Protein AF-A0A8T4Q6V1-F1 (afdb_monomer)

Structure (mmCIF, N/CA/C/O backbone):
data_AF-A0A8T4Q6V1-F1
#
_entry.id   AF-A0A8T4Q6V1-F1
#
loop_
_atom_site.group_PDB
_atom_site.id
_atom_site.type_symbol
_atom_site.label_atom_id
_atom_site.label_alt_id
_atom_site.label_comp_id
_atom_site.label_asym_id
_atom_site.label_entity_id
_atom_site.label_seq_id
_atom_site.pdbx_PDB_ins_code
_atom_site.Cartn_x
_atom_site.Cartn_y
_atom_site.Cartn_z
_atom_site.occupancy
_atom_site.B_iso_or_equiv
_atom_site.auth_seq_id
_atom_site.auth_comp_id
_atom_site.auth_asym_id
_atom_site.auth_atom_id
_atom_site.pdbx_PDB_model_num
ATOM 1 N N . MET A 1 1 ? 10.552 -17.351 44.057 1.00 37.75 1 MET A N 1
ATOM 2 C CA . MET A 1 1 ? 10.627 -18.493 43.127 1.00 37.75 1 MET A CA 1
ATOM 3 C C . MET A 1 1 ? 9.432 -18.423 42.187 1.00 37.75 1 MET A C 1
ATOM 5 O O . MET A 1 1 ? 8.309 -18.335 42.656 1.00 37.75 1 MET A O 1
ATOM 9 N N . GLU A 1 2 ? 9.750 -18.274 40.900 1.00 34.00 2 GLU A N 1
ATOM 10 C CA . GLU A 1 2 ? 8.956 -18.463 39.674 1.00 34.00 2 GLU A CA 1
ATOM 11 C C . GLU A 1 2 ? 7.447 -18.130 39.656 1.00 34.00 2 GLU A C 1
ATOM 13 O O . GLU A 1 2 ? 6.604 -18.879 40.140 1.00 34.00 2 GLU A O 1
ATOM 18 N N . LYS A 1 3 ? 7.084 -17.027 38.982 1.00 34.09 3 LYS A N 1
ATOM 19 C CA . LYS A 1 3 ? 5.720 -16.812 38.472 1.00 34.09 3 LYS A CA 1
ATOM 20 C C . LYS A 1 3 ? 5.687 -17.222 37.001 1.00 34.09 3 LYS A C 1
ATOM 22 O O . LYS A 1 3 ? 6.114 -16.470 36.130 1.00 34.09 3 LYS A O 1
ATOM 27 N N . THR A 1 4 ? 5.188 -18.424 36.737 1.00 33.16 4 THR A N 1
ATOM 28 C CA . THR A 1 4 ? 5.005 -18.982 35.395 1.00 33.16 4 THR A CA 1
ATOM 29 C C . THR A 1 4 ? 3.974 -18.161 34.613 1.00 33.16 4 THR A C 1
ATOM 31 O O . THR A 1 4 ? 2.787 -18.132 34.949 1.00 33.16 4 THR A O 1
ATOM 34 N N . ILE A 1 5 ? 4.418 -17.485 33.554 1.00 46.94 5 ILE A N 1
ATOM 35 C CA . ILE A 1 5 ? 3.542 -16.794 32.604 1.00 46.94 5 ILE A CA 1
ATOM 36 C C . ILE A 1 5 ? 2.852 -17.871 31.767 1.00 46.94 5 ILE A C 1
ATOM 38 O O . ILE A 1 5 ? 3.465 -18.480 30.894 1.00 46.94 5 ILE A O 1
ATOM 42 N N . LYS A 1 6 ? 1.569 -18.127 32.038 1.00 36.19 6 LYS A N 1
ATOM 43 C CA . LYS A 1 6 ? 0.742 -19.014 31.213 1.00 36.19 6 LYS A CA 1
ATOM 44 C C . LYS A 1 6 ? 0.476 -18.339 29.868 1.00 36.19 6 LYS A C 1
ATOM 46 O O . LYS A 1 6 ? -0.516 -17.629 29.699 1.00 36.19 6 LYS A O 1
ATOM 51 N N . THR A 1 7 ? 1.358 -18.559 28.903 1.00 39.91 7 THR A N 1
ATOM 52 C CA . THR A 1 7 ? 1.066 -18.324 27.492 1.00 39.91 7 THR A CA 1
ATOM 53 C C . THR A 1 7 ? -0.045 -19.285 27.084 1.00 39.91 7 THR A C 1
ATOM 55 O O . THR A 1 7 ? 0.150 -20.489 26.940 1.00 39.91 7 THR A O 1
ATOM 58 N N . LYS A 1 8 ? -1.262 -18.757 26.922 1.00 39.16 8 LYS A N 1
ATOM 59 C CA . LYS A 1 8 ? -2.332 -19.462 26.214 1.00 39.16 8 LYS A CA 1
ATOM 60 C C . LYS A 1 8 ? -1.959 -19.514 24.732 1.00 39.16 8 LYS A C 1
ATOM 62 O O . LYS A 1 8 ? -2.433 -18.710 23.935 1.00 39.16 8 LYS A O 1
ATOM 67 N N . THR A 1 9 ? -1.089 -20.447 24.369 1.00 39.84 9 THR A N 1
ATOM 68 C CA . THR A 1 9 ? -0.982 -20.915 22.989 1.00 39.84 9 THR A CA 1
ATOM 69 C C . THR A 1 9 ? -2.290 -21.633 22.685 1.00 39.84 9 THR A C 1
ATOM 71 O O . THR A 1 9 ? -2.541 -22.702 23.232 1.00 39.84 9 THR A O 1
ATOM 74 N N . MET A 1 10 ? -3.163 -21.018 21.885 1.00 36.62 10 MET A N 1
ATOM 75 C CA . MET A 1 10 ? -4.376 -21.686 21.412 1.00 36.62 10 MET A CA 1
ATOM 76 C C . MET A 1 10 ? -4.021 -22.529 20.180 1.00 36.62 10 MET A C 1
ATOM 78 O O . MET A 1 10 ? -3.612 -21.957 19.165 1.00 36.62 10 MET A O 1
ATOM 82 N N . PRO A 1 11 ? -4.134 -23.868 20.248 1.00 41.72 11 PRO A N 1
ATOM 83 C CA . PRO A 1 11 ? -3.900 -24.729 19.103 1.00 41.72 11 PRO A CA 1
ATOM 84 C C . PRO A 1 11 ? -5.133 -24.684 18.193 1.00 41.72 11 PRO A C 1
ATOM 86 O O . PRO A 1 11 ? -6.254 -24.897 18.643 1.00 41.72 11 PRO A O 1
ATOM 89 N N . GLY A 1 12 ? -4.918 -24.396 16.908 1.00 39.03 12 GLY A N 1
ATOM 90 C CA . GLY A 1 12 ? -5.953 -24.506 15.875 1.00 39.03 12 GLY A CA 1
ATOM 91 C C . GLY A 1 12 ? -6.459 -23.175 15.319 1.00 39.03 12 GLY A C 1
ATOM 92 O O . GLY A 1 12 ? -7.629 -22.841 15.464 1.00 39.03 12 GLY A O 1
ATOM 93 N N . MET A 1 13 ? -5.614 -22.426 14.603 1.00 38.53 13 MET A N 1
ATOM 94 C CA . MET A 1 13 ? -6.115 -21.407 13.673 1.00 38.53 13 MET A CA 1
ATOM 95 C C . MET A 1 13 ? -6.348 -22.060 12.312 1.00 38.53 13 MET A C 1
ATOM 97 O O . MET A 1 13 ? -5.465 -22.126 11.459 1.00 38.53 13 MET A O 1
ATOM 101 N N . MET A 1 14 ? -7.562 -22.580 12.135 1.00 37.16 14 MET A N 1
ATOM 102 C CA . MET A 1 14 ? -8.091 -22.950 10.828 1.00 37.16 14 MET A CA 1
ATOM 103 C C . MET A 1 14 ? -7.981 -21.736 9.895 1.00 37.16 14 MET A C 1
ATOM 105 O O . MET A 1 14 ? -8.392 -20.631 10.252 1.00 37.16 14 MET A O 1
ATOM 109 N N . MET A 1 15 ? -7.438 -21.931 8.693 1.00 39.62 15 MET A N 1
ATOM 110 C CA . MET A 1 15 ? -7.406 -20.931 7.618 1.00 39.62 15 MET A CA 1
ATOM 111 C C . MET A 1 15 ? -8.815 -20.755 7.019 1.00 39.62 15 MET A C 1
ATOM 113 O O . MET A 1 15 ?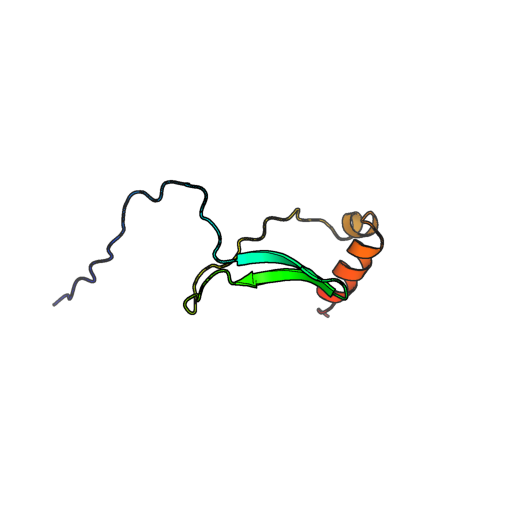 -9.047 -21.002 5.840 1.00 39.62 15 MET A O 1
ATOM 117 N N . GLY A 1 16 ? -9.789 -20.362 7.842 1.00 38.25 16 GLY A N 1
ATOM 118 C CA . GLY A 1 16 ? -11.061 -19.832 7.364 1.00 38.25 16 GLY A CA 1
ATOM 119 C C . GLY A 1 16 ? -10.815 -18.463 6.738 1.00 38.25 16 GLY A C 1
ATOM 120 O O . GLY A 1 16 ? -9.966 -17.718 7.225 1.00 38.25 16 GLY A O 1
ATOM 121 N N . LYS A 1 17 ? -11.519 -18.133 5.648 1.00 45.41 17 LYS A N 1
ATOM 122 C CA . LYS A 1 17 ? -11.499 -16.809 5.003 1.00 45.41 17 LYS A CA 1
ATOM 123 C C . LYS A 1 17 ? -11.703 -15.728 6.070 1.00 45.41 17 LYS A C 1
ATOM 125 O O . LYS A 1 17 ? -12.834 -15.434 6.444 1.00 45.41 17 LYS A O 1
ATOM 130 N N . SER A 1 18 ? -10.617 -15.159 6.587 1.00 50.91 18 SER A N 1
ATOM 131 C CA . SER A 1 18 ? -10.694 -14.060 7.531 1.00 50.91 18 SER A CA 1
ATOM 132 C C . SER A 1 18 ? -11.232 -12.871 6.752 1.00 50.91 18 SER A C 1
ATOM 134 O O . SER A 1 18 ? -10.551 -12.313 5.891 1.00 50.91 18 SER A O 1
ATOM 136 N N . ALA A 1 19 ? -12.498 -12.531 6.992 1.00 66.00 19 ALA A N 1
ATOM 137 C CA . ALA A 1 19 ? -13.057 -11.280 6.519 1.00 66.00 19 ALA A CA 1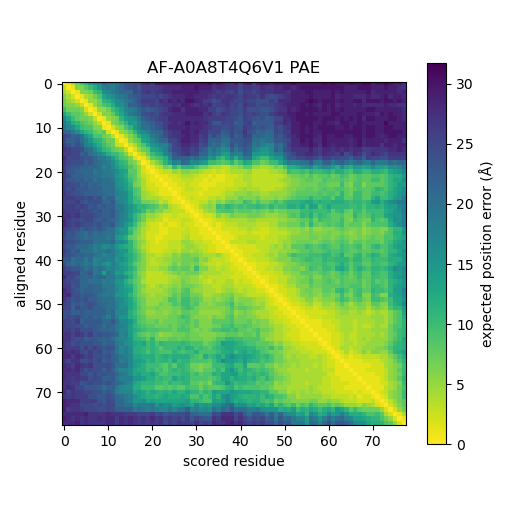
ATOM 138 C C . ALA A 1 19 ? -12.190 -10.169 7.119 1.00 66.00 19 ALA A C 1
ATOM 140 O O . ALA A 1 19 ? -12.233 -9.910 8.323 1.00 66.00 19 ALA A O 1
ATOM 141 N N . LEU A 1 20 ? -11.310 -9.597 6.295 1.00 72.94 20 LEU A N 1
ATOM 142 C CA . LEU A 1 20 ? -10.453 -8.499 6.711 1.00 72.94 20 LEU A CA 1
ATOM 143 C C . LEU A 1 20 ? -11.352 -7.373 7.245 1.00 72.94 20 LEU A C 1
ATOM 145 O O . LEU A 1 20 ? -12.428 -7.144 6.688 1.00 72.94 20 LEU A O 1
ATOM 149 N N . PRO A 1 21 ? -10.933 -6.628 8.281 1.00 84.94 21 PRO A N 1
ATOM 150 C CA . PRO A 1 21 ? -11.732 -5.542 8.850 1.00 84.94 21 PRO A CA 1
ATOM 151 C C . PRO A 1 21 ? -11.791 -4.305 7.934 1.00 84.94 21 PRO A C 1
ATOM 153 O O . PRO A 1 21 ? -12.110 -3.201 8.385 1.00 84.94 21 PRO A O 1
ATOM 156 N N . VAL A 1 22 ? -11.496 -4.481 6.645 1.00 86.94 22 VAL A N 1
ATOM 157 C CA . VAL A 1 22 ? -11.437 -3.437 5.637 1.00 86.94 22 VAL A CA 1
ATOM 158 C C . VAL A 1 22 ? -12.121 -3.865 4.340 1.00 86.94 22 VAL A C 1
ATOM 160 O O . VAL A 1 22 ? -12.092 -5.031 3.954 1.00 86.94 22 VAL A O 1
ATOM 163 N N . THR A 1 23 ? -12.702 -2.897 3.639 1.00 88.31 23 THR A N 1
ATOM 164 C CA . THR A 1 23 ? -13.322 -3.056 2.321 1.00 88.31 23 THR A CA 1
ATOM 165 C C . THR A 1 23 ? -12.744 -2.053 1.327 1.00 88.31 23 THR A C 1
ATOM 167 O O . THR A 1 23 ? -12.301 -0.971 1.715 1.00 88.31 23 THR A O 1
ATOM 170 N N . VAL A 1 24 ? -12.740 -2.395 0.039 1.00 89.38 24 VAL A N 1
ATOM 171 C CA . VAL A 1 24 ? -12.278 -1.498 -1.028 1.00 89.38 24 VAL A CA 1
ATOM 172 C C . VAL A 1 24 ? -13.485 -0.866 -1.703 1.00 89.38 24 VAL A C 1
ATOM 174 O O . VAL A 1 24 ? -14.366 -1.571 -2.190 1.00 89.38 24 VAL A O 1
ATOM 177 N N . ARG A 1 25 ? -13.519 0.466 -1.768 1.00 88.88 25 ARG A N 1
ATOM 178 C CA . ARG A 1 25 ? -14.577 1.216 -2.461 1.00 88.88 25 ARG A CA 1
ATOM 179 C C . ARG A 1 25 ? -13.966 2.161 -3.484 1.00 88.88 25 ARG A C 1
ATOM 181 O O . ARG A 1 25 ? -12.922 2.762 -3.232 1.00 88.88 25 ARG A O 1
ATOM 188 N N . THR A 1 26 ? -14.621 2.308 -4.629 1.00 91.50 26 THR A N 1
ATOM 189 C CA . THR A 1 26 ? -14.242 3.293 -5.649 1.00 91.50 26 THR A CA 1
ATOM 190 C C . THR A 1 26 ? -14.889 4.634 -5.321 1.00 91.50 26 THR A C 1
ATOM 192 O O . THR A 1 26 ? -16.097 4.706 -5.114 1.00 91.50 26 THR A O 1
ATOM 195 N N . LEU A 1 27 ? -14.089 5.696 -5.277 1.00 89.69 27 LEU A N 1
ATOM 196 C CA . LEU A 1 27 ? -14.529 7.073 -5.102 1.00 89.69 27 LEU A CA 1
ATOM 197 C C . LEU A 1 27 ? -14.422 7.834 -6.430 1.00 89.69 27 LEU A C 1
ATOM 199 O O . LEU A 1 27 ? -13.385 7.727 -7.093 1.00 89.69 27 LEU A O 1
ATOM 203 N N . PRO A 1 28 ? -15.407 8.684 -6.775 1.00 83.56 28 PRO A N 1
ATOM 204 C CA . PRO A 1 28 ? -15.481 9.344 -8.082 1.00 83.56 28 PRO A CA 1
ATOM 205 C C . PRO A 1 28 ? -14.243 10.172 -8.457 1.00 83.56 28 PRO A C 1
ATOM 207 O O . PRO A 1 28 ? -13.846 10.198 -9.612 1.00 83.56 28 PRO A O 1
ATOM 210 N N . LYS A 1 29 ? -13.613 10.841 -7.480 1.00 86.38 29 LYS A N 1
ATOM 211 C CA . LYS A 1 29 ? -12.481 11.760 -7.715 1.00 86.38 29 LYS A CA 1
ATOM 212 C C . LYS A 1 29 ? -11.109 11.201 -7.329 1.00 86.38 29 LYS A C 1
ATOM 214 O O . LYS A 1 29 ? -10.096 11.786 -7.687 1.00 86.38 29 LYS A O 1
ATOM 219 N N . LYS A 1 30 ? -11.061 10.117 -6.547 1.00 82.81 30 LYS A N 1
ATOM 220 C CA . LYS A 1 30 ? -9.820 9.611 -5.923 1.00 82.81 30 LYS A CA 1
ATOM 221 C C . LYS A 1 30 ? -9.466 8.176 -6.324 1.0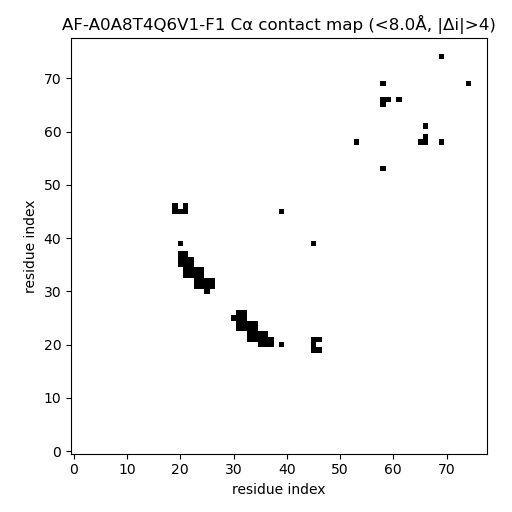0 82.81 30 LYS A C 1
ATOM 223 O O . LYS A 1 30 ? -8.416 7.684 -5.926 1.00 82.81 30 LYS A O 1
ATOM 228 N N . GLY A 1 31 ? -10.316 7.501 -7.099 1.00 89.25 31 GLY A N 1
ATOM 229 C CA . GLY A 1 31 ? -10.117 6.095 -7.442 1.00 89.25 31 GLY A CA 1
ATOM 230 C C . GLY A 1 31 ? -10.450 5.173 -6.268 1.00 89.25 31 GLY A C 1
ATOM 231 O O . GL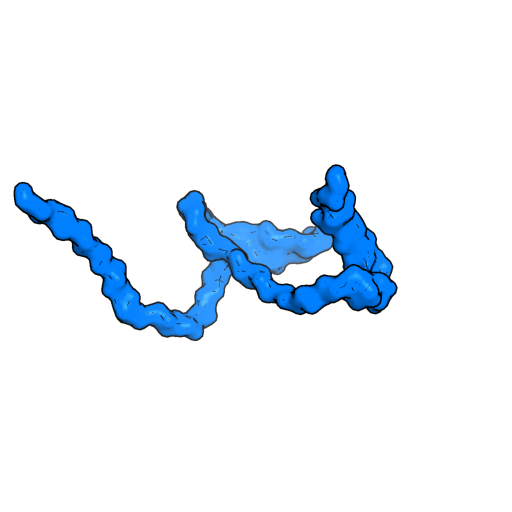Y A 1 31 ? -11.366 5.452 -5.501 1.00 89.25 31 GLY A O 1
ATOM 232 N N . ARG A 1 32 ? -9.756 4.041 -6.131 1.00 86.69 32 ARG A N 1
ATOM 233 C CA . ARG A 1 32 ? -10.070 3.033 -5.103 1.00 86.69 32 ARG A CA 1
ATOM 234 C C . ARG A 1 32 ? -9.417 3.376 -3.763 1.00 86.69 32 ARG A C 1
ATOM 236 O O . ARG A 1 32 ? -8.224 3.654 -3.715 1.00 86.69 32 ARG A O 1
ATOM 243 N N . GLY A 1 33 ? -10.191 3.303 -2.683 1.00 87.81 33 GLY A N 1
ATOM 244 C CA . GLY A 1 33 ? -9.737 3.498 -1.306 1.00 87.81 33 GLY A CA 1
ATOM 245 C C . GLY A 1 33 ? -10.090 2.312 -0.410 1.00 87.81 33 GLY A C 1
ATOM 246 O O . GLY A 1 33 ? -11.033 1.572 -0.694 1.00 87.81 33 GLY A O 1
ATOM 247 N N . VAL A 1 34 ? -9.329 2.145 0.671 1.00 90.00 34 VAL A N 1
ATOM 248 C CA . VAL A 1 34 ? -9.539 1.107 1.691 1.00 90.00 34 VAL A CA 1
ATOM 249 C C . VAL A 1 34 ? -10.253 1.734 2.889 1.00 90.00 34 VAL A C 1
ATOM 251 O O . VAL A 1 34 ? -9.788 2.737 3.424 1.00 90.00 34 VAL A O 1
ATOM 254 N N . PHE A 1 35 ? -11.375 1.151 3.304 1.00 89.56 35 PHE A N 1
ATOM 255 C CA . PHE A 1 35 ? -12.233 1.656 4.377 1.00 89.56 35 PHE A CA 1
ATOM 256 C C . PHE A 1 35 ? -12.409 0.624 5.474 1.00 89.56 35 PHE A C 1
ATOM 258 O O . PHE A 1 35 ? -12.563 -0.558 5.188 1.00 89.56 35 PHE A O 1
ATOM 265 N N . ALA A 1 36 ? -12.458 1.088 6.717 1.00 89.81 36 ALA A N 1
ATOM 266 C CA . ALA A 1 36 ? -12.838 0.275 7.860 1.00 89.81 36 ALA A CA 1
ATOM 267 C C . ALA A 1 36 ? -14.285 -0.216 7.729 1.00 89.81 36 ALA A C 1
ATOM 269 O O . ALA A 1 36 ? -15.174 0.589 7.458 1.00 89.81 36 ALA A O 1
ATOM 270 N N . VAL A 1 37 ? -14.533 -1.505 7.976 1.00 90.81 37 VAL A N 1
ATOM 271 C CA . VAL A 1 37 ? -15.909 -2.009 8.178 1.00 90.81 37 VAL A CA 1
ATOM 272 C C . VAL A 1 37 ? -16.316 -2.020 9.652 1.00 90.81 37 VAL A C 1
ATOM 274 O O . VAL A 1 37 ? -17.499 -2.078 9.964 1.00 90.81 37 VAL A O 1
ATOM 277 N N . ARG A 1 38 ? -15.341 -1.948 10.566 1.00 89.50 38 ARG A N 1
ATOM 278 C CA . ARG A 1 38 ? -15.538 -1.871 12.017 1.00 89.50 38 ARG A CA 1
ATOM 279 C C . ARG A 1 38 ? -14.366 -1.147 12.687 1.00 89.50 38 ARG A C 1
ATOM 281 O O . ARG A 1 38 ? -13.305 -1.046 12.068 1.00 89.50 38 ARG A O 1
ATOM 288 N N . PRO A 1 39 ? -14.497 -0.726 13.954 1.00 88.75 39 PRO A N 1
ATOM 289 C CA . PRO A 1 39 ? -13.351 -0.310 14.753 1.00 88.75 39 PRO A CA 1
ATOM 290 C C . PRO A 1 39 ? -12.310 -1.438 14.876 1.00 88.75 39 PRO A C 1
ATOM 292 O O . PRO A 1 39 ? -12.659 -2.618 15.003 1.00 88.75 39 PRO A O 1
ATOM 295 N N . PHE A 1 40 ? -11.029 -1.075 14.862 1.00 88.94 40 PHE A N 1
ATOM 296 C CA . PHE A 1 40 ? -9.898 -1.986 15.067 1.00 88.94 40 PHE A CA 1
ATOM 297 C C . PHE A 1 40 ? -9.015 -1.505 16.212 1.00 88.94 40 PHE A C 1
ATOM 299 O O . PHE A 1 40 ? -8.948 -0.311 16.513 1.00 88.94 40 PHE A O 1
ATOM 306 N N . ARG A 1 41 ? -8.340 -2.449 16.867 1.00 89.00 41 ARG A N 1
ATOM 307 C CA . ARG A 1 41 ? -7.421 -2.149 17.969 1.00 89.00 41 ARG A CA 1
ATOM 308 C C . ARG A 1 41 ? -6.049 -1.752 17.428 1.00 89.00 41 ARG A C 1
ATOM 310 O O . ARG A 1 41 ? -5.618 -2.206 16.369 1.00 89.00 41 ARG A O 1
ATOM 317 N N . LYS A 1 42 ? -5.318 -0.934 18.185 1.00 88.44 42 LYS A N 1
ATOM 318 C CA . LYS A 1 42 ? -3.918 -0.624 17.871 1.00 88.44 42 LYS A CA 1
ATOM 319 C C . LYS A 1 42 ? -3.095 -1.921 17.861 1.00 88.44 42 LYS A C 1
ATOM 321 O O . LYS A 1 42 ? -3.184 -2.706 18.799 1.00 88.44 42 LYS A O 1
ATOM 326 N N . GLY A 1 43 ? -2.308 -2.132 16.805 1.00 87.94 43 GLY A N 1
ATOM 327 C CA . GLY A 1 43 ? -1.507 -3.350 16.608 1.00 87.94 43 GLY A CA 1
ATOM 328 C C . GLY A 1 43 ? -2.247 -4.503 15.918 1.00 87.94 43 GLY A C 1
ATOM 329 O O . GLY A 1 43 ? -1.642 -5.538 15.654 1.00 87.94 43 GLY A O 1
ATOM 330 N N . GLU A 1 44 ? -3.531 -4.339 15.593 1.00 88.06 44 GLU A N 1
ATOM 331 C CA . GLU A 1 44 ? -4.284 -5.325 14.821 1.00 88.06 44 GLU A CA 1
ATOM 332 C C . GLU A 1 44 ? -3.828 -5.348 13.352 1.00 88.06 44 GLU A C 1
ATOM 334 O O . GLU A 1 44 ? -3.661 -4.307 12.711 1.00 88.06 44 GLU A O 1
ATOM 339 N N . VAL A 1 45 ? -3.643 -6.546 12.791 1.00 83.75 45 VAL A N 1
ATOM 340 C CA . VAL A 1 45 ? -3.286 -6.708 11.376 1.00 83.75 45 VAL A CA 1
ATOM 341 C C . VAL A 1 45 ? -4.535 -6.526 10.516 1.00 83.75 45 VAL A C 1
ATOM 343 O O . VAL A 1 45 ? -5.369 -7.422 10.417 1.00 83.75 45 VAL A O 1
ATOM 346 N N . ILE A 1 46 ? -4.643 -5.366 9.868 1.00 87.38 46 ILE A N 1
ATOM 347 C CA . ILE A 1 46 ? -5.815 -4.991 9.059 1.00 87.38 46 ILE A CA 1
ATOM 348 C C . ILE A 1 46 ? -5.732 -5.429 7.590 1.00 87.38 46 ILE A C 1
ATOM 350 O O . ILE A 1 46 ? -6.759 -5.581 6.935 1.00 87.38 46 ILE A O 1
ATOM 354 N N . LEU A 1 47 ? -4.524 -5.632 7.058 1.00 83.62 47 LEU A N 1
ATOM 355 C CA . LEU A 1 47 ? -4.288 -6.008 5.664 1.00 83.62 47 LEU A CA 1
ATOM 356 C C . LEU A 1 47 ? -2.982 -6.798 5.556 1.00 83.62 47 LEU A C 1
ATOM 358 O O . LEU A 1 47 ? -1.980 -6.446 6.176 1.00 83.62 47 LEU A O 1
ATOM 362 N N . ARG A 1 48 ? -2.973 -7.840 4.721 1.00 81.81 48 ARG A N 1
ATOM 363 C CA . ARG A 1 48 ? -1.746 -8.504 4.264 1.00 81.81 48 ARG A CA 1
ATOM 364 C C . ARG A 1 48 ? -1.617 -8.297 2.764 1.00 81.81 48 ARG A C 1
ATOM 366 O O . ARG A 1 48 ? -2.402 -8.849 1.997 1.00 81.81 48 ARG A O 1
ATOM 373 N N . ILE A 1 49 ? -0.642 -7.492 2.354 1.00 81.19 49 ILE A N 1
ATOM 374 C CA . ILE A 1 49 ? -0.379 -7.231 0.938 1.00 81.19 49 ILE A CA 1
ATOM 375 C C . ILE A 1 49 ? 0.441 -8.396 0.389 1.00 81.19 49 ILE A C 1
ATOM 377 O O . ILE A 1 49 ? 1.517 -8.702 0.898 1.00 81.19 49 ILE A O 1
ATOM 381 N N . ARG A 1 50 ? -0.073 -9.048 -0.653 1.00 82.19 50 ARG A N 1
ATOM 382 C CA . ARG A 1 50 ? 0.690 -9.992 -1.473 1.00 82.19 50 ARG A CA 1
ATOM 383 C C . ARG A 1 50 ? 1.000 -9.305 -2.793 1.00 82.19 50 ARG A C 1
ATOM 385 O O . ARG A 1 50 ? 0.094 -8.783 -3.436 1.00 82.19 50 ARG A O 1
ATOM 392 N N . GLY A 1 51 ? 2.268 -9.292 -3.174 1.00 83.62 51 GLY A N 1
ATOM 393 C CA . GLY A 1 51 ? 2.731 -8.664 -4.404 1.00 83.62 51 GLY A CA 1
ATOM 394 C C . GLY A 1 51 ? 3.815 -9.498 -5.067 1.00 83.62 51 GLY A C 1
ATOM 395 O O . GLY A 1 51 ? 4.433 -10.350 -4.429 1.00 83.62 51 GLY A O 1
ATOM 396 N N . LYS A 1 52 ? 4.037 -9.247 -6.357 1.00 84.81 52 LYS A N 1
ATOM 397 C CA . LYS A 1 52 ? 5.181 -9.796 -7.082 1.00 84.81 52 LYS A CA 1
ATOM 398 C C . LYS A 1 52 ? 6.392 -8.909 -6.811 1.00 84.81 52 LYS A C 1
ATOM 400 O O . LYS A 1 52 ? 6.331 -7.706 -7.052 1.00 84.81 52 LYS A O 1
ATOM 405 N N . VAL A 1 53 ? 7.477 -9.505 -6.330 1.00 85.56 53 VAL A N 1
ATOM 406 C CA . VAL A 1 53 ? 8.770 -8.821 -6.244 1.00 85.56 53 VAL A CA 1
ATOM 407 C C . VAL A 1 53 ? 9.336 -8.713 -7.656 1.00 85.56 53 VAL A C 1
ATOM 409 O O . VAL A 1 53 ? 9.339 -9.699 -8.396 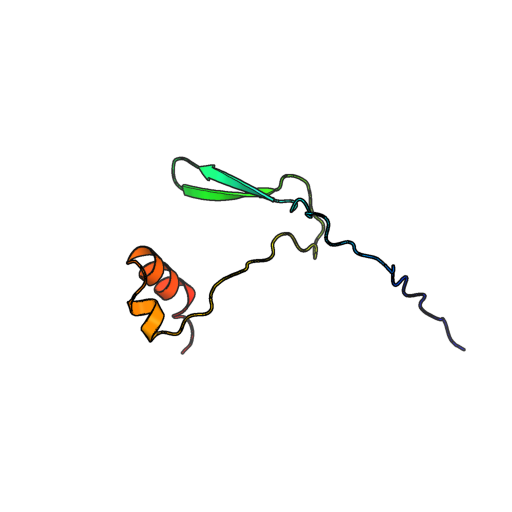1.00 85.56 53 VAL A O 1
ATOM 412 N N . ILE A 1 54 ? 9.766 -7.514 -8.037 1.00 84.94 54 ILE A N 1
ATOM 413 C CA . ILE A 1 54 ? 10.307 -7.224 -9.365 1.00 84.94 54 ILE A CA 1
ATOM 414 C C . ILE A 1 54 ? 11.664 -6.534 -9.252 1.00 84.94 54 ILE A C 1
ATOM 416 O O . ILE A 1 54 ? 11.919 -5.808 -8.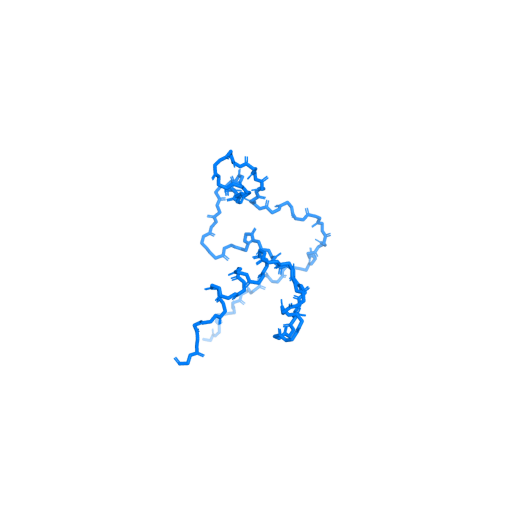291 1.00 84.94 54 ILE A O 1
ATOM 420 N N . THR A 1 55 ? 12.528 -6.758 -10.240 1.00 86.44 55 THR A N 1
ATOM 421 C CA . THR A 1 55 ? 13.794 -6.025 -10.381 1.00 86.44 55 THR A CA 1
ATOM 422 C C . THR A 1 55 ? 13.569 -4.652 -11.019 1.00 86.44 55 THR A C 1
ATOM 424 O O . THR A 1 55 ? 12.526 -4.407 -11.627 1.00 86.44 55 THR A O 1
ATOM 427 N N . LEU A 1 56 ? 14.563 -3.759 -10.940 1.00 81.88 56 LEU A N 1
ATOM 428 C CA . LEU A 1 56 ? 14.504 -2.452 -11.611 1.00 81.88 56 LEU A CA 1
ATOM 429 C C . LEU A 1 56 ? 14.314 -2.596 -13.131 1.00 81.88 56 LEU A C 1
ATOM 431 O O . LEU A 1 56 ? 13.422 -1.972 -13.695 1.00 81.88 56 LEU A O 1
ATOM 435 N N . ALA A 1 57 ? 15.047 -3.515 -13.767 1.00 85.12 57 ALA A N 1
ATOM 436 C CA . ALA A 1 57 ? 14.890 -3.808 -15.195 1.00 85.12 57 ALA A CA 1
ATOM 437 C C . ALA A 1 57 ? 13.487 -4.344 -15.554 1.00 85.12 57 ALA A C 1
ATOM 439 O O . ALA A 1 57 ? 12.996 -4.152 -16.664 1.00 85.12 57 ALA A O 1
ATOM 440 N N . GLN A 1 58 ? 12.816 -5.035 -14.626 1.00 87.06 58 GLN A N 1
ATOM 441 C CA . GLN A 1 58 ? 11.428 -5.465 -14.812 1.00 87.06 58 GLN A CA 1
ATOM 442 C C . GLN A 1 58 ? 10.437 -4.315 -14.601 1.00 87.06 58 GLN A C 1
ATOM 444 O O . GLN A 1 58 ? 9.418 -4.273 -15.288 1.00 87.06 58 GLN A O 1
ATOM 449 N N . ALA A 1 59 ? 10.734 -3.375 -13.699 1.00 83.12 59 ALA A N 1
ATOM 450 C CA . ALA A 1 59 ? 9.917 -2.184 -13.477 1.00 83.12 59 ALA A CA 1
ATOM 451 C C . ALA A 1 59 ? 9.840 -1.295 -14.729 1.00 83.12 59 ALA A C 1
ATOM 453 O O . ALA A 1 59 ? 8.772 -0.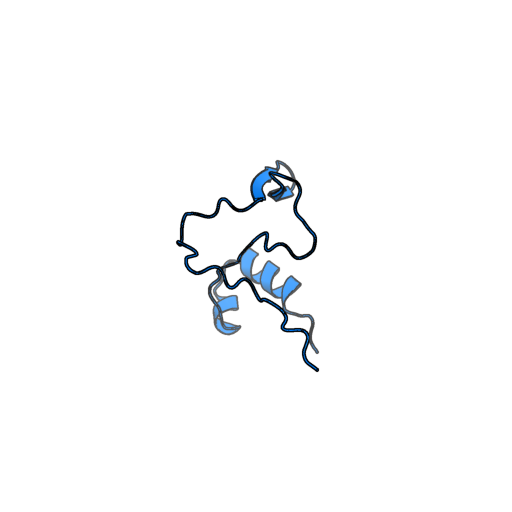777 -15.041 1.00 83.12 59 ALA A O 1
ATOM 454 N N . GLU A 1 60 ? 10.921 -1.195 -15.507 1.00 83.19 60 GLU A N 1
ATOM 455 C CA . GLU A 1 60 ? 10.959 -0.479 -16.798 1.00 83.19 60 GLU A CA 1
ATOM 456 C C . GLU A 1 60 ? 10.037 -1.082 -17.867 1.00 83.19 60 GLU A C 1
ATOM 458 O O . GLU A 1 60 ? 9.694 -0.423 -18.845 1.00 83.19 60 GLU A O 1
ATOM 463 N N . ARG A 1 61 ? 9.590 -2.327 -17.681 1.00 85.81 61 ARG A N 1
ATOM 464 C CA . ARG A 1 61 ? 8.632 -3.000 -18.573 1.00 85.81 61 ARG A CA 1
ATOM 465 C C . ARG A 1 61 ? 7.197 -2.940 -18.052 1.00 85.81 61 ARG A C 1
ATOM 467 O O . ARG A 1 61 ? 6.284 -3.427 -18.714 1.00 85.81 61 ARG A O 1
ATOM 474 N N . CYS A 1 62 ? 6.983 -2.385 -16.858 1.00 83.12 62 CYS A N 1
ATOM 475 C CA . CYS A 1 62 ? 5.649 -2.168 -16.314 1.00 83.12 62 CYS A CA 1
ATOM 476 C C . CYS A 1 62 ? 4.927 -1.035 -17.055 1.00 83.12 62 CYS A C 1
ATOM 478 O O . CYS A 1 62 ? 5.537 -0.262 -17.791 1.00 83.12 62 CYS A O 1
ATOM 480 N N . SER A 1 63 ? 3.615 -0.911 -16.851 1.00 85.19 63 SER A N 1
ATOM 481 C CA . SER A 1 63 ? 2.858 0.190 -17.454 1.00 85.19 63 SER A CA 1
ATOM 482 C C . SER A 1 63 ? 3.356 1.551 -16.956 1.00 85.19 63 SER A C 1
ATOM 484 O O . SER A 1 63 ? 3.873 1.661 -15.843 1.00 85.19 63 SER A O 1
ATOM 486 N N . ARG A 1 64 ? 3.133 2.617 -17.737 1.00 83.50 64 ARG A N 1
ATOM 487 C CA . ARG A 1 64 ? 3.536 3.989 -17.369 1.00 83.50 64 ARG A CA 1
ATOM 488 C C . ARG A 1 64 ? 3.049 4.395 -15.971 1.00 83.50 64 ARG A C 1
ATOM 490 O O . ARG A 1 64 ? 3.802 4.963 -15.193 1.00 83.50 64 ARG A O 1
ATOM 497 N N . TYR A 1 65 ? 1.821 4.014 -15.616 1.00 80.44 65 TYR A N 1
ATOM 498 C CA . TYR A 1 65 ? 1.270 4.241 -14.277 1.00 80.44 65 TYR A CA 1
ATOM 499 C C . TYR A 1 65 ? 2.062 3.517 -13.175 1.00 80.44 65 TYR A C 1
ATOM 501 O O . TYR A 1 65 ? 2.347 4.093 -12.126 1.00 80.44 65 TYR A O 1
ATOM 509 N N . GLN A 1 66 ? 2.421 2.251 -13.402 1.00 81.19 66 GLN A N 1
ATOM 510 C CA . GLN A 1 66 ? 3.210 1.466 -12.453 1.00 81.19 66 GLN A CA 1
ATOM 511 C C . GLN A 1 66 ? 4.628 2.023 -12.317 1.00 81.19 66 GLN A C 1
ATOM 513 O O . GLN A 1 66 ? 5.127 2.122 -11.200 1.00 81.19 66 GLN A O 1
ATOM 518 N N . GLN A 1 67 ? 5.245 2.442 -13.420 1.00 80.81 67 GLN A N 1
ATOM 519 C CA . GLN A 1 67 ? 6.551 3.098 -13.412 1.00 80.81 67 GLN A CA 1
ATOM 520 C C . GLN A 1 67 ? 6.526 4.398 -12.605 1.00 80.81 67 GLN A C 1
ATOM 522 O O . GLN A 1 6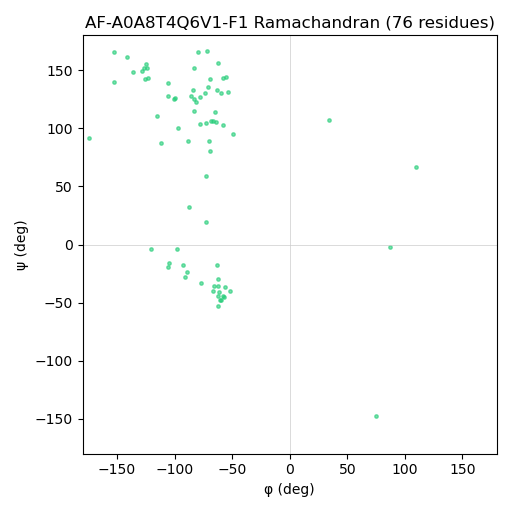7 ? 7.367 4.581 -11.728 1.00 80.81 67 GLN A O 1
ATOM 527 N N . ASP A 1 68 ? 5.535 5.267 -12.833 1.00 79.50 68 ASP A N 1
ATOM 528 C CA . ASP A 1 68 ? 5.377 6.521 -12.086 1.00 79.50 68 ASP A CA 1
ATOM 529 C C . ASP A 1 68 ? 5.163 6.271 -10.590 1.00 79.50 68 ASP A C 1
ATOM 531 O O . ASP A 1 68 ? 5.726 6.979 -9.750 1.00 79.50 68 ASP A O 1
ATOM 535 N N . HIS A 1 69 ? 4.370 5.251 -10.243 1.00 79.06 69 HIS A N 1
ATOM 536 C CA . HIS A 1 69 ? 4.166 4.848 -8.856 1.00 79.06 69 HIS A CA 1
ATOM 537 C C . HIS A 1 69 ? 5.477 4.383 -8.216 1.00 79.06 69 HIS A C 1
ATOM 539 O O . HIS A 1 69 ? 5.876 4.946 -7.199 1.00 79.06 69 HIS A O 1
ATOM 545 N N . ILE A 1 70 ? 6.178 3.435 -8.848 1.00 80.69 70 ILE A N 1
ATOM 546 C CA . ILE A 1 70 ? 7.466 2.904 -8.380 1.00 80.69 70 ILE A CA 1
ATOM 547 C C . ILE A 1 70 ? 8.484 4.033 -8.227 1.00 80.69 70 ILE A C 1
ATOM 549 O O . ILE A 1 70 ? 9.146 4.115 -7.196 1.00 80.69 70 ILE A O 1
ATOM 553 N N . ARG A 1 71 ? 8.583 4.950 -9.195 1.00 78.06 71 ARG A N 1
ATOM 554 C CA . ARG A 1 71 ? 9.513 6.083 -9.131 1.00 78.06 71 ARG A CA 1
ATOM 555 C C . ARG A 1 71 ? 9.219 6.952 -7.909 1.00 78.06 71 ARG A C 1
ATOM 557 O O . ARG A 1 71 ? 10.114 7.208 -7.120 1.00 78.06 71 ARG A O 1
ATOM 564 N N . ARG A 1 72 ? 7.957 7.319 -7.670 1.00 77.44 72 ARG A N 1
ATOM 565 C CA . ARG A 1 72 ? 7.572 8.145 -6.509 1.00 77.44 72 ARG A CA 1
ATOM 566 C C . ARG A 1 72 ? 7.777 7.449 -5.163 1.00 77.44 72 ARG A C 1
ATOM 568 O O . ARG A 1 72 ? 8.103 8.123 -4.190 1.00 77.44 72 ARG A O 1
ATOM 575 N N . THR A 1 73 ? 7.558 6.137 -5.082 1.00 74.06 73 THR A N 1
ATOM 576 C CA . THR A 1 73 ? 7.617 5.395 -3.811 1.00 74.06 73 THR A CA 1
ATOM 577 C C . THR A 1 73 ? 8.993 4.821 -3.496 1.00 74.06 73 THR A C 1
ATOM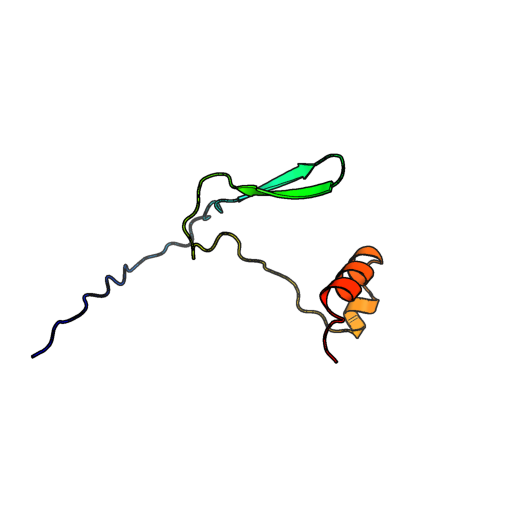 579 O O . THR A 1 73 ? 9.308 4.636 -2.324 1.00 74.06 73 THR A O 1
ATOM 582 N N . CYS A 1 74 ? 9.807 4.520 -4.510 1.00 67.12 74 CYS A N 1
ATOM 583 C CA . CYS A 1 74 ? 11.067 3.794 -4.345 1.00 67.12 74 CYS A CA 1
ATOM 584 C C . CYS A 1 74 ? 12.320 4.676 -4.479 1.00 67.12 74 CYS A C 1
ATOM 586 O O . CYS A 1 74 ? 13.359 4.274 -3.966 1.00 67.12 74 CYS A O 1
ATOM 588 N N . THR A 1 75 ? 12.274 5.875 -5.083 1.00 58.25 75 THR A N 1
ATOM 589 C CA . THR A 1 75 ? 13.490 6.703 -5.282 1.00 58.25 75 THR A CA 1
ATOM 590 C C . THR A 1 75 ? 13.850 7.637 -4.117 1.00 58.25 75 THR A C 1
ATOM 592 O O . THR A 1 75 ? 14.433 8.695 -4.336 1.00 58.25 75 THR A O 1
ATOM 595 N N . ARG A 1 76 ? 13.565 7.271 -2.863 1.00 52.19 76 ARG A N 1
ATOM 596 C CA . ARG A 1 76 ? 14.225 7.891 -1.697 1.00 52.19 76 ARG A CA 1
ATOM 597 C C . ARG A 1 76 ? 15.132 6.871 -1.029 1.00 52.19 76 ARG A C 1
ATOM 599 O O . ARG A 1 76 ? 14.698 6.178 -0.115 1.00 52.19 76 ARG A O 1
ATOM 606 N N . ARG A 1 77 ? 16.370 6.793 -1.517 1.00 49.34 77 ARG A N 1
ATOM 607 C CA . ARG A 1 77 ? 17.574 6.381 -0.778 1.00 49.34 77 ARG A CA 1
ATOM 608 C C . ARG A 1 77 ? 18.795 6.560 -1.685 1.00 49.34 77 ARG A C 1
ATOM 610 O O . ARG A 1 77 ? 19.136 5.669 -2.455 1.00 49.34 77 ARG A O 1
ATOM 617 N N . ALA A 1 78 ? 19.390 7.739 -1.588 1.00 39.31 78 ALA A N 1
ATOM 618 C CA . ALA A 1 78 ? 20.831 7.924 -1.510 1.00 39.31 78 ALA A CA 1
ATOM 619 C C . ALA A 1 78 ? 21.050 8.852 -0.310 1.00 39.31 78 ALA A C 1
ATOM 621 O O . ALA A 1 78 ? 20.241 9.805 -0.192 1.00 39.31 78 ALA A O 1
#

Sequence (78 aa):
MEKTIKTKTMPGMMMGKSALPVTVRTLPKKGRGVFAVRPFRKGEVILRIRGKVITLAQAERCSRYQQDHIRRTCTRRA

Foldseek 3Di:
DDDDDPDPPPPDDDPDPPPQQWDWDQDPPPGIDIDGPDDDDPPDDRDDDDDDDDDPVVQVVDDPVSVVVCCVPPPPDD

pLDDT: mean 72.11, std 20.15, range [33.16, 91.5]

Mean predicted aligned error: 13.27 Å

Secondary structure (DSSP, 8-state):
--------------------SEEEEEETTTEEEEEESS---TT------------HHHHTTS-HHHHHHHHHHH----

Solvent-accessible surface area (backbone atoms only — not comparable to full-atom values): 5607 Å² total; per-residue (Å²): 134,85,85,81,80,80,75,82,77,76,86,77,83,73,90,62,88,73,78,54,53,47,45,80,46,78,40,99,89,75,46,74,45,82,40,73,78,54,93,79,61,93,89,59,88,60,78,83,90,84,80,84,89,74,53,72,81,53,43,74,72,45,56,73,69,55,36,54,49,48,51,74,73,63,72,82,81,132

Radius of gyration: 20.17 Å; Cα contacts (8 Å, |Δi|>4): 39; chains: 1; bounding box: 37×36×62 Å